Protein AF-A0A3S0Y2D1-F1 (afdb_monomer_lite)

pLDDT: mean 77.11, std 15.77, range [36.66, 93.88]

Structure (mmCIF, N/CA/C/O backbone):
data_AF-A0A3S0Y2D1-F1
#
_entry.id   AF-A0A3S0Y2D1-F1
#
loop_
_atom_site.group_PDB
_atom_site.id
_atom_site.type_symbol
_atom_site.label_atom_id
_atom_site.label_alt_id
_atom_site.label_comp_id
_atom_site.label_asym_id
_atom_site.label_entity_id
_atom_site.label_seq_id
_atom_site.pdbx_PDB_ins_code
_atom_site.Cartn_x
_atom_site.Cartn_y
_atom_site.Cartn_z
_atom_site.occupancy
_atom_site.B_iso_or_equiv
_atom_site.auth_seq_id
_atom_site.auth_comp_id
_atom_site.auth_asym_id
_atom_site.auth_atom_id
_atom_site.pdbx_PDB_model_num
ATOM 1 N N . MET A 1 1 ? -22.091 -14.551 15.797 1.00 39.81 1 MET A N 1
ATOM 2 C CA . MET A 1 1 ? -22.964 -15.014 16.902 1.00 39.81 1 MET A CA 1
ATOM 3 C C . MET A 1 1 ? -22.597 -14.228 18.157 1.00 39.81 1 MET A C 1
ATOM 5 O O . MET A 1 1 ? -21.456 -14.326 18.591 1.00 39.81 1 MET A O 1
ATOM 9 N N . LYS A 1 2 ? -23.491 -13.381 18.687 1.00 36.66 2 LYS A N 1
ATOM 10 C CA . LYS A 1 2 ? -23.247 -12.640 19.940 1.00 36.66 2 LYS A CA 1
ATOM 11 C C . LYS A 1 2 ? -23.362 -13.615 21.115 1.00 36.66 2 LYS A C 1
ATOM 13 O O . LYS A 1 2 ? -24.406 -14.241 21.271 1.00 36.66 2 LYS A O 1
ATOM 18 N N . LYS A 1 3 ? -22.307 -13.752 21.925 1.00 47.72 3 LYS A N 1
ATOM 19 C CA . LYS A 1 3 ? -22.401 -14.421 23.230 1.00 47.72 3 LYS A CA 1
ATOM 20 C C . LYS A 1 3 ? -23.217 -13.517 24.148 1.00 47.72 3 LYS A C 1
ATOM 22 O O . LYS A 1 3 ? -22.789 -12.411 24.457 1.00 47.72 3 LYS A O 1
ATOM 27 N N . ILE A 1 4 ? -24.403 -13.974 24.525 1.00 44.84 4 ILE A N 1
ATOM 28 C CA . ILE A 1 4 ? -25.209 -13.338 25.561 1.00 44.84 4 ILE A CA 1
ATOM 29 C C . ILE A 1 4 ? -24.647 -13.852 26.886 1.00 44.84 4 ILE A C 1
ATOM 31 O O . ILE A 1 4 ? -24.851 -15.015 27.235 1.00 44.84 4 ILE A O 1
ATOM 35 N N . SER A 1 5 ? -23.876 -13.020 27.582 1.00 53.22 5 SER A N 1
ATOM 36 C CA . SER A 1 5 ? -23.465 -13.296 28.958 1.00 53.22 5 SER A CA 1
ATOM 37 C C . SER A 1 5 ? -24.699 -13.143 29.839 1.00 53.22 5 SER A C 1
ATOM 39 O O . SER A 1 5 ? -25.183 -12.035 30.042 1.00 53.22 5 SER A O 1
ATOM 41 N N . LYS A 1 6 ? -25.263 -14.264 30.288 1.00 65.62 6 LYS A N 1
ATOM 42 C CA . LYS A 1 6 ? -26.378 -14.270 31.233 1.00 65.62 6 LYS A CA 1
ATOM 43 C C . LYS A 1 6 ? -25.790 -14.024 32.623 1.00 65.62 6 LYS A C 1
ATOM 45 O O . LYS A 1 6 ? -25.030 -14.859 33.107 1.00 65.62 6 LYS A O 1
ATOM 50 N N . GLU A 1 7 ? -26.074 -12.871 33.216 1.00 67.75 7 GLU A N 1
ATOM 51 C CA . GLU A 1 7 ? -25.691 -12.585 34.600 1.00 67.75 7 GLU A CA 1
ATOM 52 C C . GLU A 1 7 ? -26.405 -13.569 35.533 1.00 67.75 7 GLU A C 1
ATOM 54 O O . GLU A 1 7 ? -27.609 -13.805 35.408 1.00 67.75 7 GLU A O 1
ATOM 59 N N . ILE A 1 8 ? -25.646 -14.198 36.429 1.00 69.81 8 ILE A N 1
ATOM 60 C CA . ILE A 1 8 ? -26.186 -15.100 37.444 1.00 69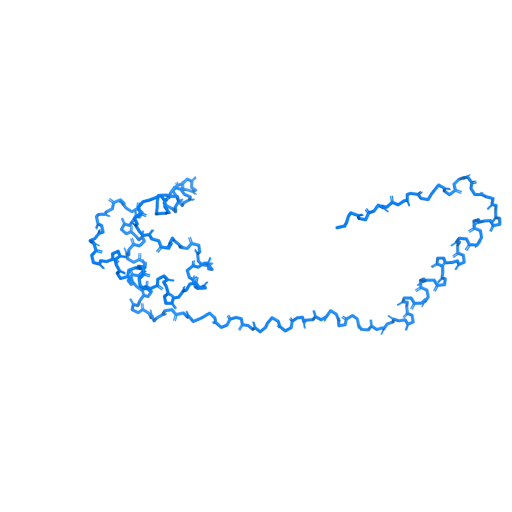.81 8 ILE A CA 1
ATOM 61 C C . ILE A 1 8 ? -26.435 -14.253 38.692 1.00 69.81 8 ILE A C 1
ATOM 63 O O . ILE A 1 8 ? -25.486 -13.803 39.329 1.00 69.81 8 ILE A O 1
ATOM 67 N N . SER A 1 9 ? -27.701 -14.025 39.041 1.00 73.88 9 SER A N 1
ATOM 68 C CA . SER A 1 9 ? -28.075 -13.368 40.298 1.00 73.88 9 SER A CA 1
ATOM 69 C C . SER A 1 9 ? -27.920 -14.358 41.455 1.00 73.88 9 SER A C 1
ATOM 71 O O . SER A 1 9 ? -28.784 -15.198 41.674 1.00 73.88 9 SER A O 1
ATOM 73 N N . ILE A 1 10 ? -26.792 -14.293 42.165 1.00 74.69 10 ILE A N 1
ATOM 74 C CA . ILE A 1 10 ? -26.445 -15.224 43.256 1.00 74.69 10 ILE A CA 1
ATOM 75 C C . ILE A 1 10 ? -27.327 -14.997 44.492 1.00 74.69 10 ILE A C 1
ATOM 77 O O . ILE A 1 10 ? -27.690 -15.946 45.178 1.00 74.69 10 ILE A O 1
ATOM 81 N N . GLU A 1 11 ? -27.715 -13.746 44.741 1.00 77.75 11 GLU A N 1
ATOM 82 C CA . GLU A 1 11 ? -28.479 -13.325 45.924 1.00 77.75 11 GLU A CA 1
ATOM 83 C C . GLU A 1 11 ? -29.898 -13.907 45.988 1.00 77.75 11 GLU A C 1
ATOM 85 O O . GLU A 1 11 ? -30.500 -13.949 47.055 1.00 77.75 11 GLU A O 1
ATOM 90 N N . SER A 1 12 ? -30.444 -14.358 44.855 1.00 77.69 12 SER A N 1
ATOM 91 C CA . SER A 1 12 ? -31.785 -14.945 44.777 1.00 77.69 12 SER A CA 1
ATOM 92 C C . SER A 1 12 ? -31.796 -16.473 44.877 1.00 77.69 12 SER A C 1
ATOM 94 O O . SER A 1 12 ? -32.864 -17.083 44.791 1.00 77.69 12 SER A O 1
ATOM 96 N N . LEU A 1 13 ? -30.630 -17.107 45.033 1.00 79.94 13 LEU A N 1
ATOM 97 C CA . LEU A 1 13 ? -30.515 -18.557 45.141 1.00 79.94 13 LEU A CA 1
ATOM 98 C C . LEU A 1 13 ? -30.730 -19.012 46.585 1.00 79.94 13 LEU A C 1
ATOM 100 O O . LEU A 1 13 ? -30.269 -18.382 47.531 1.00 79.94 13 LEU A O 1
ATOM 104 N N . SER A 1 14 ? -31.403 -20.149 46.750 1.00 86.25 14 SER A N 1
ATOM 105 C CA . SER A 1 14 ? -31.423 -20.850 48.033 1.00 86.25 14 SER A CA 1
ATOM 106 C C . SER A 1 14 ? -30.049 -21.452 48.337 1.00 86.25 14 SER A C 1
ATOM 108 O O . SER A 1 14 ? -29.297 -21.772 47.415 1.00 86.25 14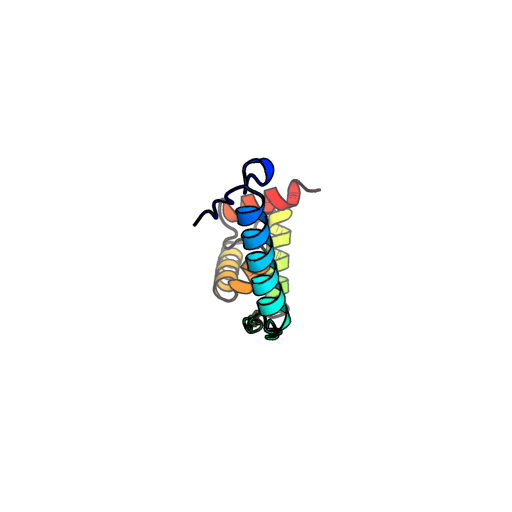 SER A O 1
ATOM 110 N N . ASP A 1 15 ? -29.745 -21.690 49.614 1.00 84.69 15 ASP A N 1
ATOM 111 C CA . ASP A 1 15 ? -28.462 -22.268 50.048 1.00 84.69 15 ASP A CA 1
ATOM 112 C C . ASP A 1 15 ? -28.123 -23.579 49.320 1.00 84.69 15 ASP A C 1
ATOM 114 O O . ASP A 1 15 ? -26.974 -23.824 48.954 1.00 84.69 15 ASP A O 1
ATOM 118 N N . HIS A 1 16 ? -29.138 -24.405 49.048 1.00 83.38 16 HIS A N 1
ATOM 119 C CA . HIS A 1 16 ? -28.979 -25.646 48.293 1.00 83.38 16 HIS A CA 1
ATOM 120 C C . HIS A 1 16 ? -28.610 -25.391 46.824 1.00 83.38 16 HIS A C 1
ATOM 122 O O . HIS A 1 16 ? -27.662 -25.987 46.316 1.00 83.38 16 HIS A O 1
ATOM 128 N N . ALA A 1 17 ? -29.302 -24.461 46.159 1.00 79.69 17 ALA A N 1
ATOM 129 C CA . ALA A 1 17 ? -29.012 -24.096 44.774 1.00 79.69 17 ALA A CA 1
ATOM 130 C C . ALA A 1 17 ? -27.643 -23.410 44.634 1.00 79.69 17 ALA A C 1
ATOM 132 O O . ALA A 1 17 ? -26.953 -23.592 43.630 1.00 79.69 17 ALA A O 1
ATOM 133 N N . LEU A 1 18 ? -27.227 -22.654 45.652 1.00 83.56 18 LEU A N 1
ATOM 134 C CA . LEU A 1 18 ? -25.898 -22.062 45.727 1.00 83.56 18 LEU A CA 1
ATOM 135 C C . LEU A 1 18 ? -24.816 -23.137 45.889 1.00 83.56 18 LEU A C 1
ATOM 137 O O . LEU A 1 18 ? -23.817 -23.109 45.172 1.00 83.56 18 LEU A O 1
ATOM 141 N N . ALA A 1 19 ? -25.024 -24.104 46.784 1.00 84.69 19 ALA A N 1
ATOM 142 C CA . ALA A 1 19 ? -24.101 -25.220 46.974 1.00 84.69 19 ALA A CA 1
ATOM 143 C C . ALA A 1 19 ? -23.932 -26.049 45.687 1.00 84.69 19 ALA A C 1
ATOM 145 O O . ALA A 1 19 ? -22.805 -26.381 45.312 1.00 84.69 19 ALA A O 1
ATOM 146 N N . ASP A 1 20 ? -25.024 -26.311 44.966 1.00 84.69 20 ASP A N 1
ATOM 147 C CA . ASP A 1 20 ? -24.982 -27.007 43.677 1.00 84.69 20 ASP A CA 1
ATOM 148 C C . ASP A 1 20 ? -24.252 -26.192 42.603 1.00 84.69 20 ASP A C 1
ATOM 150 O O . ASP A 1 20 ? -23.451 -26.744 41.844 1.00 84.69 20 ASP A O 1
ATOM 154 N N . LEU A 1 21 ? -24.460 -24.872 42.558 1.00 85.44 21 LEU A N 1
ATOM 155 C CA . LEU A 1 21 ? -23.747 -23.990 41.634 1.00 85.44 21 LEU A CA 1
ATOM 156 C C . LEU A 1 21 ? -22.236 -23.994 41.898 1.00 85.44 21 LEU A C 1
ATOM 158 O O . LEU A 1 21 ? -21.447 -24.093 40.956 1.00 85.44 21 LEU A O 1
ATOM 162 N N . ILE A 1 22 ? -21.835 -23.926 43.169 1.00 87.38 22 ILE A N 1
ATOM 163 C CA . ILE A 1 22 ? -20.428 -23.990 43.580 1.00 87.38 22 ILE A CA 1
ATOM 164 C C . ILE A 1 22 ? -19.822 -25.330 43.166 1.00 87.38 22 ILE A C 1
ATOM 166 O O . ILE A 1 22 ? -18.736 -25.358 42.587 1.00 87.38 22 ILE A O 1
ATOM 170 N N . LYS A 1 23 ? -20.534 -26.435 43.402 1.00 90.56 23 LYS A N 1
ATOM 171 C CA . LYS A 1 23 ? -20.085 -27.771 43.006 1.00 90.56 23 LYS A CA 1
ATOM 172 C C . LYS A 1 23 ? -19.892 -27.878 41.492 1.00 90.56 23 LYS A C 1
ATOM 174 O O . LYS A 1 23 ? -18.819 -28.270 41.050 1.00 90.56 23 LYS A O 1
ATOM 179 N N . MET A 1 24 ? -20.871 -27.440 40.698 1.00 85.50 24 MET A N 1
ATOM 180 C CA . MET A 1 24 ? -20.772 -27.442 39.233 1.00 85.50 24 MET A CA 1
ATOM 181 C C . MET A 1 24 ? -19.608 -26.580 38.723 1.00 85.50 24 MET A C 1
ATOM 183 O O . MET A 1 24 ? -18.907 -26.969 37.787 1.00 85.50 24 MET A O 1
ATOM 187 N N . ALA A 1 25 ? -19.376 -25.418 39.338 1.00 86.56 25 ALA A N 1
ATOM 188 C CA . ALA A 1 25 ? -18.253 -24.555 38.989 1.00 86.56 25 ALA A CA 1
ATOM 189 C C . ALA A 1 25 ? -16.900 -25.206 39.322 1.00 86.56 25 ALA A C 1
ATOM 191 O O . ALA A 1 25 ? -15.958 -25.101 38.533 1.00 86.56 25 ALA A O 1
ATOM 192 N N . MET A 1 26 ? -16.806 -25.897 40.461 1.00 87.06 26 MET A N 1
ATOM 193 C CA . MET A 1 26 ? -15.605 -26.628 40.869 1.00 87.06 26 MET A CA 1
ATOM 194 C C . MET A 1 26 ? -15.324 -27.836 39.986 1.00 87.06 26 MET A C 1
ATOM 196 O O . MET A 1 26 ? -14.179 -28.007 39.570 1.00 87.06 26 MET A O 1
ATOM 200 N N . ASP A 1 27 ? -16.346 -28.607 39.623 1.00 87.56 27 ASP A N 1
ATOM 201 C CA . ASP A 1 27 ? -16.205 -29.743 38.712 1.00 87.56 27 ASP A CA 1
ATOM 202 C C . ASP A 1 27 ? -15.704 -29.280 37.332 1.00 87.56 27 ASP A C 1
ATOM 204 O O . ASP A 1 27 ? -14.774 -29.861 36.772 1.00 87.56 27 ASP A O 1
ATOM 208 N N . GLU A 1 28 ? -16.239 -28.177 36.796 1.00 81.62 28 GLU A N 1
ATOM 209 C CA . GLU A 1 28 ? -15.776 -27.591 35.530 1.00 81.62 28 GLU A CA 1
ATOM 210 C C . GLU A 1 28 ? -14.349 -27.027 35.633 1.00 81.62 28 GLU A C 1
ATOM 212 O O . GLU A 1 28 ? -13.549 -27.174 34.705 1.00 81.62 28 GLU A O 1
ATOM 217 N N . PHE A 1 29 ? -13.999 -26.397 36.756 1.00 81.19 29 PHE A N 1
ATOM 218 C CA . PHE A 1 29 ? -12.648 -25.895 36.999 1.00 81.19 29 PHE A CA 1
ATOM 219 C C . PHE A 1 29 ? -11.626 -27.036 37.086 1.00 81.19 29 PHE A C 1
ATOM 221 O O . PHE A 1 29 ? -10.594 -26.995 36.413 1.00 81.19 29 PHE A O 1
ATOM 228 N N . GLN A 1 30 ? -11.934 -28.090 37.844 1.00 83.19 30 GLN A N 1
ATOM 229 C CA . GLN A 1 30 ? -11.110 -29.295 37.932 1.00 83.19 30 GLN A CA 1
ATOM 230 C C . GLN A 1 30 ? -11.014 -30.006 36.586 1.00 83.19 30 GLN A C 1
ATOM 232 O O . GLN A 1 30 ? -9.925 -30.430 36.199 1.00 83.19 30 GLN A O 1
ATOM 237 N N . ARG A 1 31 ? -12.111 -30.066 35.821 1.00 82.38 31 ARG A N 1
ATOM 238 C CA . ARG A 1 31 ? -12.098 -30.586 34.453 1.00 82.38 31 ARG A CA 1
ATOM 239 C C . ARG A 1 31 ? -11.109 -29.813 33.592 1.00 82.38 31 ARG A C 1
ATOM 241 O O . ARG A 1 31 ? -10.329 -30.456 32.901 1.00 82.38 31 ARG A O 1
ATOM 248 N N . ARG A 1 32 ? -11.084 -28.475 33.650 1.00 75.25 32 ARG A N 1
ATOM 249 C CA . ARG A 1 32 ? -10.117 -27.634 32.909 1.00 75.25 32 ARG A CA 1
ATOM 250 C C . ARG A 1 32 ? -8.673 -27.812 33.372 1.00 75.25 32 ARG A C 1
ATOM 252 O O . ARG A 1 32 ? -7.781 -27.787 32.536 1.00 75.25 32 ARG A O 1
ATOM 259 N N . LEU A 1 33 ? -8.442 -28.011 34.669 1.00 76.44 33 LEU A N 1
ATOM 260 C CA . LEU A 1 33 ? -7.109 -28.313 35.200 1.00 76.44 33 LEU A CA 1
ATOM 261 C C . LEU A 1 33 ? -6.613 -29.699 34.761 1.00 76.44 33 LEU A C 1
ATOM 263 O O . LEU A 1 33 ? -5.461 -29.838 34.362 1.00 76.44 33 LEU A O 1
ATOM 267 N N . GLY A 1 34 ? -7.479 -30.717 34.804 1.00 72.00 34 GLY A N 1
ATOM 268 C CA . GLY A 1 34 ? -7.169 -32.083 34.369 1.00 72.00 34 GLY A CA 1
ATOM 269 C C . GLY A 1 34 ? -7.072 -32.219 32.847 1.00 72.00 34 GLY A C 1
ATOM 270 O O . GLY A 1 34 ? -6.233 -32.957 32.341 1.00 72.00 34 GLY A O 1
ATOM 271 N N . THR A 1 35 ? -7.854 -31.429 32.104 1.00 61.44 35 THR A N 1
ATOM 272 C CA . THR A 1 35 ? -7.619 -31.139 30.682 1.00 61.44 35 THR A CA 1
ATOM 273 C C . THR A 1 35 ? -6.604 -30.014 30.521 1.00 61.44 35 THR A C 1
ATOM 275 O O . THR A 1 35 ? -6.779 -29.121 29.694 1.00 61.44 35 THR A O 1
ATOM 278 N N . ALA A 1 36 ? -5.448 -30.161 31.173 1.00 51.69 36 ALA A N 1
ATOM 279 C CA . ALA A 1 36 ? -4.173 -29.723 30.615 1.00 51.69 36 ALA A CA 1
ATOM 280 C C . ALA A 1 36 ? -3.879 -30.475 29.293 1.00 51.69 36 ALA A C 1
ATOM 282 O O . ALA A 1 36 ? -2.793 -30.992 29.057 1.00 51.69 36 ALA A O 1
ATOM 283 N N . SER A 1 37 ? -4.856 -30.520 28.382 1.00 47.47 37 SER A N 1
ATOM 284 C CA . SER A 1 37 ? -4.580 -30.411 26.972 1.00 47.47 37 SER A CA 1
ATOM 285 C C . SER A 1 37 ? -3.879 -29.080 26.871 1.00 47.47 37 SER A C 1
ATOM 287 O O . SER A 1 37 ? -4.509 -28.026 26.953 1.00 47.47 37 SER A O 1
ATOM 289 N N . ILE A 1 38 ? -2.556 -29.153 26.769 1.00 51.50 38 ILE A N 1
ATOM 290 C CA . ILE A 1 38 ? -1.764 -28.327 25.878 1.00 51.50 38 ILE A CA 1
ATOM 291 C C . ILE A 1 38 ? -2.761 -27.671 24.926 1.00 51.50 38 ILE A C 1
ATOM 293 O O . ILE A 1 38 ? -3.298 -28.317 24.022 1.00 51.50 38 ILE A O 1
ATOM 297 N N . ASN A 1 39 ? -3.111 -26.412 25.192 1.00 46.56 39 ASN A N 1
ATOM 298 C CA . ASN A 1 39 ? -3.576 -25.569 24.124 1.00 46.56 39 ASN A CA 1
ATOM 299 C C . ASN A 1 39 ? -2.316 -25.460 23.269 1.00 46.56 39 ASN A C 1
ATOM 301 O O . ASN A 1 39 ? -1.608 -24.458 23.301 1.00 46.56 39 ASN A O 1
ATOM 305 N N . THR A 1 40 ? -2.075 -26.477 22.437 1.00 46.28 40 THR A N 1
ATOM 306 C CA . THR A 1 40 ? -1.846 -26.215 21.043 1.00 46.28 40 THR A CA 1
ATOM 307 C C . THR A 1 40 ? -3.083 -25.404 20.683 1.00 46.28 40 THR A C 1
ATOM 309 O O . THR A 1 40 ? -4.072 -25.909 20.154 1.00 46.28 40 THR A O 1
ATOM 312 N N . VAL A 1 41 ? -3.020 -24.094 20.985 1.00 46.34 41 VAL A N 1
ATOM 313 C CA . VAL A 1 41 ? -3.208 -23.091 19.961 1.00 46.34 41 VAL A CA 1
ATOM 314 C C . VAL A 1 41 ? -2.722 -23.837 18.748 1.00 46.34 41 VAL A C 1
ATOM 316 O O . VAL A 1 41 ? -1.546 -24.207 18.692 1.00 46.34 41 VAL A O 1
ATOM 319 N N . LYS A 1 42 ? -3.652 -24.260 17.890 1.00 42.66 42 LYS A N 1
ATOM 320 C CA . LYS A 1 42 ? -3.262 -24.489 16.523 1.00 42.66 42 LYS A CA 1
ATOM 321 C C . LYS A 1 42 ? -2.577 -23.166 16.228 1.00 42.66 42 LYS A C 1
ATOM 323 O O . LYS A 1 42 ? -3.252 -22.162 16.009 1.00 42.66 42 LYS A O 1
ATOM 328 N N . SER A 1 43 ? -1.249 -23.128 16.360 1.00 43.91 43 SER A N 1
ATOM 329 C CA . SER A 1 43 ? -0.420 -22.478 15.396 1.00 43.91 43 SER A CA 1
ATOM 330 C C . SER A 1 43 ? -1.022 -23.059 14.142 1.00 43.91 43 SER A C 1
ATOM 332 O O . SER A 1 43 ? -0.773 -24.195 13.756 1.00 43.91 43 SER A O 1
ATOM 334 N N . VAL A 1 44 ? -2.020 -22.335 13.628 1.00 47.16 44 VAL A N 1
ATOM 335 C CA . VAL A 1 44 ? -2.188 -22.225 12.209 1.00 47.16 44 VAL A CA 1
ATOM 336 C C . VAL A 1 44 ? -0.743 -22.050 11.819 1.00 47.16 44 VAL A C 1
ATOM 338 O O . VAL A 1 44 ? -0.111 -21.085 12.266 1.00 47.16 44 VAL A O 1
ATOM 341 N N . ASP A 1 45 ? -0.169 -23.094 11.230 1.00 45.25 45 ASP A N 1
ATOM 342 C CA . ASP A 1 45 ? 1.017 -22.937 10.432 1.00 45.25 45 ASP A CA 1
ATOM 343 C C . ASP A 1 45 ? 0.571 -21.866 9.447 1.00 45.25 45 ASP A C 1
ATOM 345 O O . ASP A 1 45 ? -0.078 -22.127 8.436 1.00 45.25 45 ASP A O 1
ATOM 349 N N . ILE A 1 46 ? 0.744 -20.607 9.855 1.00 53.09 46 ILE A N 1
ATOM 350 C CA . ILE A 1 46 ? 0.757 -19.479 8.970 1.00 53.09 46 ILE A CA 1
ATOM 351 C C . ILE A 1 46 ? 2.044 -19.810 8.261 1.00 53.09 46 ILE A C 1
ATOM 353 O O . ILE A 1 46 ? 3.123 -19.450 8.737 1.00 53.09 46 ILE A O 1
ATOM 357 N N . GLU A 1 47 ? 1.929 -20.639 7.218 1.00 53.19 47 GLU A N 1
ATOM 358 C CA . GLU A 1 47 ? 2.999 -20.819 6.268 1.00 53.19 47 GLU A CA 1
ATOM 359 C C . GLU A 1 47 ? 3.504 -19.404 6.036 1.00 53.19 47 GLU A C 1
ATOM 361 O O . GLU A 1 47 ? 2.678 -18.525 5.740 1.00 53.19 47 GLU A O 1
ATOM 366 N N . PRO A 1 48 ? 4.786 -19.121 6.327 1.00 52.22 48 PRO A N 1
ATOM 367 C CA . PRO A 1 48 ? 5.300 -17.783 6.148 1.00 52.22 48 PRO A CA 1
ATOM 368 C C . PRO A 1 48 ? 4.970 -17.439 4.707 1.00 52.22 48 PRO A C 1
ATOM 370 O O . PRO A 1 48 ? 5.475 -18.093 3.797 1.00 52.22 48 PRO A O 1
ATOM 373 N N . VAL A 1 49 ? 4.033 -16.505 4.507 1.00 56.34 49 VAL A N 1
ATOM 374 C CA . VAL A 1 49 ? 3.622 -16.106 3.168 1.00 56.34 49 VAL A CA 1
ATOM 375 C C . VAL A 1 49 ? 4.900 -15.580 2.559 1.00 56.34 49 VAL A C 1
ATOM 377 O O . VAL A 1 49 ? 5.382 -14.519 2.958 1.00 56.34 49 VAL A O 1
ATOM 380 N N . VAL A 1 50 ? 5.511 -16.379 1.684 1.00 58.19 50 VAL A N 1
ATOM 381 C CA . VAL A 1 50 ? 6.760 -16.021 1.036 1.00 58.19 50 VAL A CA 1
ATOM 382 C C . VAL A 1 50 ? 6.403 -14.837 0.160 1.00 58.19 50 VAL A C 1
ATOM 384 O O . VAL A 1 50 ? 5.833 -14.969 -0.922 1.00 58.19 50 VAL A O 1
ATOM 387 N N . LEU A 1 51 ? 6.642 -13.641 0.692 1.00 64.06 51 LEU A N 1
ATOM 388 C CA . LEU A 1 51 ? 6.461 -12.408 -0.038 1.00 64.06 51 LEU A CA 1
ATOM 389 C C . LEU A 1 51 ? 7.535 -12.418 -1.116 1.00 64.06 51 LEU A C 1
ATOM 391 O O . LEU A 1 51 ? 8.704 -12.150 -0.843 1.00 64.06 51 LEU A O 1
ATOM 395 N N . HIS A 1 52 ? 7.142 -12.771 -2.337 1.00 74.44 52 HIS A N 1
ATOM 396 C CA . HIS A 1 52 ? 7.992 -12.613 -3.503 1.00 74.44 52 HIS A CA 1
ATOM 397 C C . HIS A 1 52 ? 8.290 -11.122 -3.659 1.00 74.44 52 HIS A C 1
ATOM 399 O O . HIS A 1 52 ? 7.460 -10.351 -4.138 1.00 74.44 52 HIS A O 1
ATOM 405 N N . ALA A 1 53 ? 9.455 -10.710 -3.167 1.00 80.44 53 ALA A N 1
ATOM 406 C CA . ALA A 1 53 ? 9.913 -9.342 -3.277 1.00 80.44 53 ALA A CA 1
ATOM 407 C C . ALA A 1 53 ? 10.391 -9.072 -4.717 1.00 80.44 53 ALA A C 1
ATOM 409 O O . ALA A 1 53 ? 10.959 -9.969 -5.353 1.00 80.44 53 ALA A O 1
ATOM 410 N N . PRO A 1 54 ? 10.177 -7.854 -5.243 1.00 88.06 54 PRO A N 1
ATOM 411 C CA . PRO A 1 54 ? 10.815 -7.421 -6.481 1.00 88.06 54 PRO A CA 1
ATOM 412 C C . PRO A 1 54 ? 12.343 -7.420 -6.337 1.00 88.06 54 PRO A C 1
ATOM 414 O O . PRO A 1 54 ? 12.864 -7.321 -5.225 1.00 88.06 54 PRO A O 1
ATOM 417 N N . SER A 1 55 ? 13.069 -7.484 -7.454 1.00 90.75 55 SER A N 1
ATOM 418 C CA . SER A 1 55 ? 14.529 -7.311 -7.434 1.00 90.75 55 SER A CA 1
ATOM 419 C C . SER A 1 55 ? 14.920 -5.888 -7.021 1.00 90.75 55 SER A C 1
ATOM 421 O O . SER A 1 55 ? 14.132 -4.954 -7.176 1.00 90.75 55 SER A O 1
ATOM 423 N N . ASP A 1 56 ? 16.167 -5.675 -6.592 1.00 88.44 56 ASP A N 1
ATOM 424 C CA . ASP A 1 56 ? 16.659 -4.344 -6.187 1.00 88.44 56 ASP A CA 1
ATOM 425 C C . ASP A 1 56 ? 16.444 -3.268 -7.266 1.00 88.44 56 ASP A C 1
ATOM 427 O O . ASP A 1 56 ? 16.075 -2.126 -6.973 1.00 88.44 56 ASP A O 1
ATOM 431 N N . SER A 1 57 ? 16.604 -3.636 -8.540 1.00 89.50 57 SER A N 1
ATOM 432 C CA . SER A 1 57 ? 16.336 -2.757 -9.683 1.00 89.50 57 SER A CA 1
ATOM 433 C C . SER A 1 57 ? 14.854 -2.380 -9.814 1.00 89.50 57 SER A C 1
ATOM 435 O O . SER A 1 57 ? 14.531 -1.220 -10.081 1.00 89.50 57 SER A O 1
ATOM 437 N N . GLU A 1 58 ? 13.943 -3.327 -9.586 1.00 90.94 58 GLU A N 1
ATOM 438 C CA . GLU A 1 58 ? 12.497 -3.095 -9.611 1.00 90.94 58 GLU A CA 1
ATOM 439 C C . GLU A 1 58 ? 12.058 -2.254 -8.406 1.00 90.94 58 GLU A C 1
ATOM 441 O O . GLU A 1 58 ? 11.283 -1.312 -8.569 1.00 90.94 58 GLU A O 1
ATOM 446 N N . VAL A 1 59 ? 12.608 -2.517 -7.217 1.00 91.00 59 VAL A N 1
ATOM 447 C CA . VAL A 1 59 ? 12.384 -1.695 -6.018 1.00 91.00 59 VAL A CA 1
ATOM 448 C C . VAL A 1 59 ? 12.866 -0.260 -6.244 1.00 91.00 59 VAL A C 1
ATOM 450 O O . VAL A 1 59 ? 12.153 0.692 -5.927 1.00 91.00 59 VAL A O 1
ATOM 453 N N . THR A 1 60 ? 14.037 -0.079 -6.858 1.00 91.69 60 THR A N 1
ATOM 454 C CA . THR A 1 60 ? 14.566 1.251 -7.206 1.00 91.69 60 THR A CA 1
ATOM 455 C C . THR A 1 60 ? 13.629 1.995 -8.157 1.00 91.69 60 THR A C 1
ATOM 457 O O . THR A 1 60 ? 13.353 3.181 -7.965 1.00 91.69 60 THR A O 1
ATOM 460 N N . PHE A 1 61 ? 13.094 1.306 -9.168 1.00 93.88 61 PHE A N 1
ATOM 461 C CA . PHE A 1 61 ? 12.104 1.880 -10.079 1.00 93.88 61 PHE A CA 1
ATOM 462 C C . PHE A 1 61 ? 10.826 2.316 -9.343 1.00 93.88 61 PHE A C 1
ATOM 464 O O . PHE A 1 61 ? 10.364 3.446 -9.532 1.00 93.88 61 PHE A O 1
ATOM 471 N N . ILE A 1 62 ? 10.286 1.451 -8.480 1.00 92.38 62 ILE A N 1
ATOM 472 C CA . ILE A 1 62 ? 9.078 1.712 -7.683 1.00 92.38 62 ILE A CA 1
ATOM 473 C C . ILE A 1 62 ? 9.290 2.943 -6.793 1.00 92.38 62 ILE A C 1
ATOM 475 O O . ILE A 1 62 ? 8.511 3.895 -6.850 1.00 92.38 62 ILE A O 1
ATOM 479 N N . ASN A 1 63 ? 10.393 2.987 -6.046 1.00 91.12 63 ASN A N 1
ATOM 480 C CA . ASN A 1 63 ? 10.713 4.106 -5.160 1.00 91.12 63 ASN A CA 1
ATOM 481 C C . ASN A 1 63 ? 10.887 5.425 -5.923 1.00 91.12 63 ASN A C 1
ATOM 483 O O . ASN A 1 63 ? 10.414 6.468 -5.472 1.00 91.12 63 ASN A O 1
ATOM 487 N N . ASN A 1 64 ? 11.506 5.393 -7.105 1.00 91.69 64 ASN A N 1
ATOM 488 C CA . ASN A 1 64 ? 11.632 6.576 -7.956 1.00 91.69 64 ASN A CA 1
ATOM 489 C C . ASN A 1 64 ? 10.275 7.092 -8.451 1.00 91.69 64 ASN A C 1
ATOM 491 O O . ASN A 1 64 ? 10.066 8.305 -8.497 1.00 91.69 64 ASN A O 1
ATOM 495 N N . CYS A 1 65 ? 9.346 6.199 -8.800 1.00 90.88 65 CYS A N 1
ATOM 496 C CA . CYS A 1 65 ? 7.993 6.588 -9.196 1.00 90.88 65 CYS A CA 1
ATOM 497 C C . CYS A 1 65 ? 7.216 7.196 -8.024 1.00 90.88 65 CYS A C 1
ATOM 499 O O . CYS A 1 65 ? 6.598 8.243 -8.191 1.00 90.88 65 CYS A O 1
ATOM 501 N N . LEU A 1 66 ? 7.304 6.595 -6.833 1.00 89.94 66 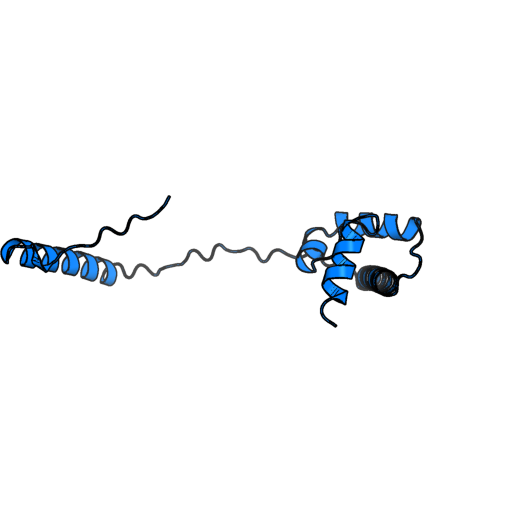LEU A N 1
ATOM 502 C CA . LEU A 1 66 ? 6.676 7.118 -5.615 1.00 89.94 66 LEU A CA 1
ATOM 503 C C . LEU A 1 66 ? 7.236 8.483 -5.216 1.00 89.94 66 LEU A C 1
ATOM 505 O O . LEU A 1 66 ? 6.484 9.374 -4.830 1.00 89.94 66 LEU A O 1
ATOM 509 N N . ARG A 1 67 ? 8.553 8.671 -5.336 1.00 89.25 67 ARG A N 1
ATOM 510 C CA . ARG A 1 67 ? 9.191 9.965 -5.095 1.00 89.25 67 ARG A CA 1
ATOM 511 C C . ARG A 1 67 ? 8.648 11.030 -6.046 1.00 89.25 67 ARG A C 1
ATOM 513 O O . ARG A 1 67 ? 8.174 12.055 -5.574 1.00 89.25 67 ARG A O 1
ATOM 520 N N . LYS A 1 68 ? 8.632 10.752 -7.355 1.00 88.25 68 LYS A N 1
ATOM 521 C CA . LYS A 1 68 ? 8.053 11.669 -8.349 1.00 88.25 68 LYS A CA 1
ATOM 522 C C . LYS A 1 68 ? 6.581 11.962 -8.070 1.00 88.25 68 LYS A C 1
ATOM 524 O O . LYS A 1 68 ? 6.165 13.102 -8.211 1.00 88.25 68 LYS A O 1
ATOM 529 N N . LEU A 1 69 ? 5.816 10.953 -7.653 1.00 87.00 69 LEU A N 1
ATOM 530 C CA . LEU A 1 69 ? 4.404 11.114 -7.319 1.00 87.00 69 LEU A CA 1
ATOM 531 C C . LEU A 1 69 ? 4.210 12.085 -6.143 1.00 87.00 69 LEU A C 1
ATOM 533 O O . LEU A 1 69 ? 3.388 12.988 -6.246 1.00 87.00 69 LEU A O 1
ATOM 537 N N . ARG A 1 70 ? 4.986 11.931 -5.062 1.00 84.12 70 ARG A N 1
ATOM 538 C CA . ARG A 1 70 ? 4.927 12.821 -3.886 1.00 84.12 70 ARG A CA 1
ATOM 539 C C . ARG A 1 70 ? 5.392 14.241 -4.190 1.00 84.12 70 ARG A C 1
ATOM 541 O O . ARG A 1 70 ? 4.796 15.191 -3.712 1.00 84.12 70 ARG A O 1
ATOM 548 N N . GLU A 1 71 ? 6.423 14.383 -5.016 1.00 86.19 71 GLU A N 1
ATOM 549 C CA . GLU A 1 71 ? 6.926 15.686 -5.470 1.00 86.19 71 GLU A CA 1
ATOM 550 C C . GLU A 1 71 ? 5.977 16.378 -6.474 1.00 86.19 71 GLU A C 1
ATOM 552 O O . GLU A 1 71 ? 6.270 17.481 -6.926 1.00 86.19 71 GLU A O 1
ATOM 557 N N . GLY A 1 72 ? 4.871 15.738 -6.882 1.00 82.06 72 GLY A N 1
ATOM 558 C CA . GLY A 1 72 ? 3.971 16.263 -7.916 1.00 82.06 72 GLY A CA 1
ATOM 559 C C . GLY A 1 72 ? 4.589 16.279 -9.322 1.00 82.06 72 GLY A C 1
ATOM 560 O O . GLY A 1 72 ? 4.073 16.929 -10.230 1.00 82.06 72 GLY A O 1
ATOM 561 N N . ASN A 1 73 ? 5.697 15.563 -9.518 1.00 86.25 73 ASN A N 1
ATOM 562 C CA . ASN A 1 73 ? 6.439 15.515 -10.768 1.00 86.25 73 ASN A CA 1
ATOM 563 C C . ASN A 1 73 ? 5.743 14.642 -11.818 1.00 86.25 73 ASN A C 1
ATOM 565 O O . ASN A 1 73 ? 5.108 13.626 -11.525 1.00 86.25 73 ASN A O 1
ATOM 569 N N . TYR A 1 74 ? 5.926 15.005 -13.089 1.00 85.69 74 TYR A N 1
ATOM 570 C CA . TYR A 1 74 ? 5.353 14.252 -14.198 1.00 85.69 74 TYR A CA 1
ATOM 571 C C . TYR A 1 74 ? 5.932 12.827 -14.281 1.00 85.69 74 TYR A C 1
ATOM 573 O O . TYR A 1 74 ? 7.146 12.616 -14.372 1.00 85.69 74 TYR A O 1
ATOM 581 N N . ILE A 1 75 ? 5.036 11.836 -14.299 1.00 87.88 75 ILE A N 1
ATOM 582 C CA . ILE A 1 75 ? 5.358 10.423 -14.519 1.00 87.88 75 ILE A CA 1
ATOM 583 C C . ILE A 1 75 ? 4.883 10.039 -15.917 1.00 87.88 75 ILE A C 1
ATOM 585 O O . ILE A 1 75 ? 3.691 10.127 -16.226 1.00 87.88 75 ILE A O 1
ATOM 589 N N . HIS A 1 76 ? 5.820 9.591 -16.751 1.00 90.12 76 HIS A N 1
ATOM 590 C CA . HIS A 1 76 ? 5.545 9.229 -18.137 1.00 90.12 76 HIS A CA 1
ATOM 591 C C . HIS A 1 76 ? 4.582 8.035 -18.235 1.00 90.12 76 HIS A C 1
ATOM 593 O O . HIS A 1 76 ? 4.606 7.143 -17.385 1.00 90.12 76 HIS A O 1
ATOM 599 N N . ALA A 1 77 ? 3.761 7.990 -19.291 1.00 88.94 77 ALA A N 1
ATOM 600 C CA . ALA A 1 77 ? 2.757 6.940 -19.489 1.00 88.94 77 ALA A CA 1
ATOM 601 C C . ALA A 1 77 ? 3.362 5.527 -19.431 1.00 88.94 77 ALA A C 1
ATOM 603 O O . ALA A 1 77 ? 2.856 4.688 -18.689 1.00 88.94 77 ALA A O 1
ATOM 604 N N . SER A 1 78 ? 4.507 5.322 -20.092 1.00 90.62 78 SER A N 1
ATOM 605 C CA . SER A 1 78 ? 5.235 4.046 -20.070 1.00 90.62 78 SER A CA 1
ATOM 606 C C . SER A 1 78 ? 5.652 3.612 -18.662 1.00 90.62 78 SER A C 1
ATOM 608 O O . SER A 1 78 ? 5.555 2.436 -18.334 1.00 90.62 78 SER A O 1
ATOM 610 N N . MET A 1 79 ? 6.048 4.548 -17.791 1.00 90.38 79 MET A N 1
ATOM 611 C CA . MET A 1 79 ? 6.394 4.226 -16.400 1.00 90.38 79 MET A CA 1
ATOM 612 C C . MET A 1 79 ? 5.158 3.811 -15.597 1.00 90.38 79 MET A C 1
ATOM 614 O O . MET A 1 79 ? 5.251 2.941 -14.737 1.00 90.38 79 MET A O 1
ATOM 618 N N . LYS A 1 80 ? 3.990 4.395 -15.890 1.00 90.94 80 LYS A N 1
ATOM 619 C CA . LYS A 1 80 ? 2.717 3.992 -15.269 1.00 90.94 80 LYS A CA 1
ATOM 620 C C . LYS A 1 80 ? 2.290 2.595 -15.721 1.00 90.94 80 LYS A C 1
ATOM 622 O O . LYS A 1 80 ? 1.757 1.832 -14.922 1.00 90.94 80 LYS A O 1
ATOM 627 N N . ASP A 1 81 ? 2.557 2.244 -16.975 1.00 92.31 81 ASP A N 1
ATOM 628 C CA . ASP A 1 81 ? 2.280 0.899 -17.483 1.00 92.31 81 ASP A CA 1
ATOM 629 C C . ASP A 1 81 ? 3.210 -0.133 -16.824 1.00 92.31 81 ASP A C 1
ATOM 631 O O . ASP A 1 81 ? 2.732 -1.146 -16.312 1.00 92.31 81 ASP A O 1
ATOM 635 N N . THR A 1 82 ? 4.511 0.169 -16.714 1.00 92.06 82 THR A N 1
ATOM 636 C CA . THR A 1 82 ? 5.467 -0.668 -15.969 1.00 92.06 82 THR A CA 1
ATOM 637 C C . THR A 1 82 ? 5.090 -0.783 -14.491 1.00 92.06 82 THR A C 1
ATOM 639 O O . THR A 1 82 ? 5.179 -1.867 -13.923 1.00 92.06 82 THR A O 1
ATOM 642 N N . TRP A 1 83 ? 4.625 0.296 -13.855 1.00 93.81 83 TRP A N 1
ATOM 643 C CA . TRP A 1 83 ? 4.126 0.248 -12.477 1.00 93.81 83 TRP A CA 1
ATOM 644 C C . TRP A 1 83 ? 2.995 -0.765 -12.324 1.00 93.81 83 TRP A C 1
ATOM 646 O O . TRP A 1 83 ? 3.062 -1.643 -11.466 1.00 93.81 83 TRP A O 1
ATOM 656 N N . ARG A 1 84 ? 1.983 -0.682 -13.193 1.00 91.69 84 ARG A N 1
ATOM 657 C CA . ARG A 1 84 ? 0.831 -1.588 -13.176 1.00 91.69 84 ARG A CA 1
ATOM 658 C C . ARG A 1 84 ? 1.252 -3.041 -13.411 1.00 91.69 84 ARG A C 1
ATOM 660 O O . ARG A 1 84 ? 0.684 -3.950 -12.810 1.00 91.69 84 ARG A O 1
ATOM 667 N N . GLU A 1 85 ? 2.258 -3.274 -14.250 1.00 92.75 85 GLU A N 1
ATOM 668 C CA . GLU A 1 85 ? 2.858 -4.599 -14.427 1.00 92.75 85 GLU A CA 1
ATOM 669 C C . GLU A 1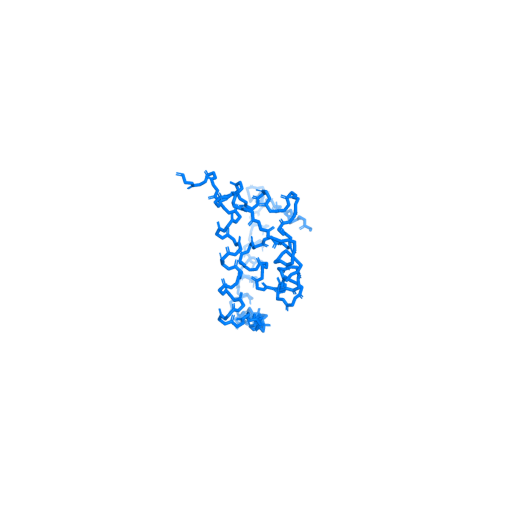 85 ? 3.489 -5.113 -13.122 1.00 92.75 85 GLU A C 1
ATOM 671 O O . GLU A 1 85 ? 3.213 -6.241 -12.713 1.00 92.75 85 GLU A O 1
ATOM 676 N N . LYS A 1 86 ? 4.271 -4.283 -12.414 1.00 91.88 86 LYS A N 1
ATOM 677 C CA . LYS A 1 86 ? 4.881 -4.665 -11.126 1.00 91.88 86 LYS A CA 1
ATOM 678 C C . LYS A 1 86 ? 3.846 -4.875 -10.023 1.00 91.88 86 LYS A C 1
ATOM 680 O O . LYS A 1 86 ? 3.974 -5.843 -9.280 1.00 91.88 86 LYS A O 1
ATOM 685 N N . ALA A 1 87 ? 2.803 -4.049 -9.960 1.00 90.75 87 ALA A N 1
ATOM 686 C CA . ALA A 1 87 ? 1.703 -4.216 -9.011 1.00 90.75 87 ALA A CA 1
ATOM 687 C C . ALA A 1 87 ? 0.972 -5.555 -9.216 1.00 90.75 87 ALA A C 1
ATOM 689 O O . ALA A 1 87 ? 0.635 -6.237 -8.251 1.00 90.75 87 ALA A O 1
ATOM 690 N N . ARG A 1 88 ? 0.791 -5.982 -10.475 1.00 90.69 88 ARG A N 1
ATOM 691 C CA . ARG A 1 88 ? 0.214 -7.296 -10.814 1.00 90.69 88 ARG A CA 1
ATOM 692 C C . ARG A 1 88 ? 1.158 -8.461 -10.545 1.00 90.69 88 ARG A C 1
ATOM 694 O O . ARG A 1 88 ? 0.694 -9.533 -10.174 1.00 90.69 88 ARG A O 1
ATOM 701 N N . LYS A 1 89 ? 2.461 -8.267 -10.757 1.00 90.19 89 LYS A N 1
ATOM 702 C CA . LYS A 1 89 ? 3.493 -9.288 -10.526 1.00 90.19 89 LYS A CA 1
ATOM 703 C C . LYS A 1 89 ? 3.742 -9.523 -9.032 1.00 90.19 89 LYS A C 1
ATOM 705 O O . LYS A 1 89 ? 4.014 -10.651 -8.637 1.00 90.19 89 LYS A O 1
ATOM 710 N N . TYR A 1 90 ? 3.612 -8.478 -8.212 1.00 90.75 90 TYR A N 1
ATOM 711 C CA . TYR A 1 90 ? 3.917 -8.495 -6.779 1.00 90.75 90 TYR A CA 1
ATOM 712 C C . TYR A 1 90 ? 2.760 -7.963 -5.908 1.00 90.75 90 TYR A C 1
ATOM 714 O O . TYR A 1 90 ? 2.964 -7.051 -5.101 1.00 90.75 90 TYR A O 1
ATOM 722 N N . PRO A 1 91 ? 1.539 -8.518 -6.023 1.00 88.25 91 PRO A N 1
ATOM 723 C CA . PRO A 1 91 ? 0.353 -7.953 -5.377 1.00 88.25 91 PRO A CA 1
ATOM 724 C C . PRO A 1 91 ? 0.445 -7.988 -3.846 1.00 88.25 91 PRO A C 1
ATOM 726 O O . PRO A 1 91 ? 0.090 -7.022 -3.173 1.00 88.25 91 PRO A O 1
ATOM 729 N N . SER A 1 92 ? 0.985 -9.072 -3.283 1.00 87.25 92 SER A N 1
ATOM 730 C CA . SER A 1 92 ? 1.172 -9.228 -1.837 1.00 87.25 92 SER A CA 1
ATOM 731 C C . SER A 1 92 ? 2.193 -8.238 -1.270 1.00 87.25 92 SER A C 1
ATOM 733 O O . SER A 1 92 ? 1.980 -7.685 -0.193 1.00 87.25 92 SER A O 1
ATOM 735 N N . TRP A 1 93 ? 3.267 -7.952 -2.011 1.00 87.81 93 TRP A N 1
ATOM 736 C CA . TRP A 1 93 ? 4.285 -6.980 -1.611 1.00 87.81 93 TRP A CA 1
ATOM 737 C C . TRP A 1 93 ? 3.755 -5.540 -1.666 1.00 87.81 93 TRP A C 1
ATOM 739 O O . TRP A 1 93 ? 3.957 -4.778 -0.722 1.00 87.81 93 TRP A O 1
ATOM 749 N N . PHE A 1 94 ? 3.014 -5.185 -2.722 1.00 89.50 94 PHE A N 1
ATOM 750 C CA . PHE A 1 94 ? 2.357 -3.877 -2.840 1.00 89.50 94 PHE A CA 1
ATOM 751 C C . PHE A 1 94 ? 1.336 -3.655 -1.721 1.00 89.50 94 PHE A C 1
ATOM 753 O O . PHE A 1 94 ? 1.361 -2.611 -1.069 1.00 89.50 94 PHE A O 1
ATOM 760 N N . SER A 1 95 ? 0.498 -4.658 -1.440 1.00 86.56 95 SER A N 1
ATOM 761 C CA . SER A 1 95 ? -0.484 -4.591 -0.356 1.00 86.56 95 SER A CA 1
ATOM 762 C C . SER A 1 95 ? 0.180 -4.464 1.015 1.00 86.56 95 SER A C 1
ATOM 764 O O . SER A 1 95 ? -0.268 -3.659 1.826 1.00 86.56 95 SER A O 1
ATOM 766 N N . ALA A 1 96 ? 1.256 -5.213 1.278 1.00 85.25 96 ALA A N 1
ATOM 767 C CA . ALA A 1 96 ? 1.986 -5.140 2.545 1.00 85.25 96 ALA A CA 1
ATOM 768 C C . ALA A 1 96 ? 2.640 -3.767 2.772 1.00 85.25 96 ALA A C 1
ATOM 770 O O . ALA A 1 96 ? 2.777 -3.322 3.910 1.00 85.25 96 ALA A O 1
ATOM 771 N N . LYS A 1 97 ? 3.042 -3.085 1.693 1.00 84.50 97 LYS A N 1
ATOM 772 C CA . LYS A 1 97 ? 3.608 -1.731 1.742 1.00 84.50 97 LYS A CA 1
ATOM 773 C C . LYS A 1 97 ? 2.562 -0.615 1.674 1.00 84.50 97 LYS A C 1
ATOM 775 O O . LYS A 1 97 ? 2.923 0.544 1.857 1.00 84.50 97 LYS A O 1
ATOM 780 N N . GLY A 1 98 ? 1.295 -0.945 1.423 1.00 84.50 98 GLY A N 1
ATOM 781 C CA . GLY A 1 98 ? 0.230 0.039 1.222 1.00 84.50 98 GLY A CA 1
ATOM 782 C C . GLY A 1 98 ? 0.422 0.889 -0.037 1.00 84.50 98 GLY A C 1
ATOM 783 O O . GLY A 1 98 ? -0.011 2.037 -0.069 1.00 84.50 98 GLY A O 1
ATOM 784 N N . TYR A 1 99 ? 1.114 0.365 -1.052 1.00 89.50 99 TYR A N 1
ATOM 785 C CA . TYR A 1 99 ? 1.334 1.081 -2.307 1.00 89.50 99 TYR A CA 1
ATOM 786 C C . TYR A 1 99 ? 0.084 1.058 -3.187 1.00 89.50 99 TYR A C 1
ATOM 788 O O . TYR A 1 99 ? -0.648 0.065 -3.177 1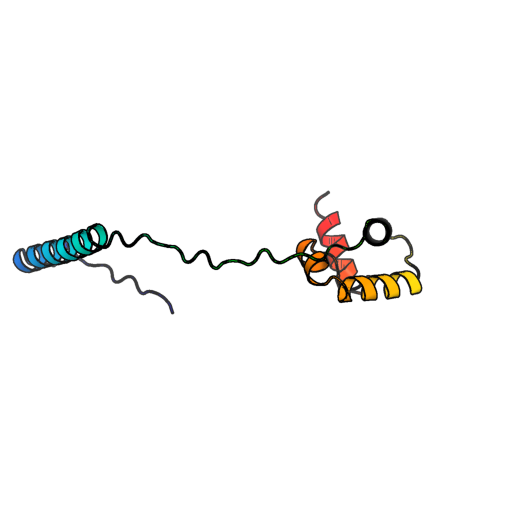.00 89.50 99 TYR A O 1
ATOM 796 N N . PRO A 1 100 ? -0.155 2.120 -3.979 1.00 89.50 100 PRO A N 1
ATOM 797 C CA . PRO A 1 100 ? -1.282 2.142 -4.889 1.00 89.50 100 PRO A CA 1
ATOM 798 C C . PRO A 1 100 ? -1.063 1.127 -6.016 1.00 89.50 100 PRO A C 1
ATOM 800 O O . PRO A 1 100 ? 0.049 0.922 -6.507 1.00 89.50 100 PRO A O 1
ATOM 803 N N . ASP A 1 101 ? -2.147 0.508 -6.454 1.00 87.31 101 ASP A N 1
ATOM 804 C CA . ASP A 1 101 ? -2.193 -0.408 -7.593 1.00 87.31 101 ASP A CA 1
ATOM 805 C C . ASP A 1 101 ? -1.999 0.317 -8.936 1.00 87.31 101 ASP A C 1
ATOM 807 O O . ASP A 1 101 ? -1.467 -0.255 -9.892 1.00 87.31 101 ASP A O 1
ATOM 811 N N . ASP A 1 102 ? -2.363 1.601 -8.992 1.00 87.25 102 ASP A N 1
ATOM 812 C CA . ASP A 1 102 ? -2.167 2.475 -10.143 1.00 87.25 102 ASP A CA 1
ATOM 813 C C . ASP A 1 102 ? -1.614 3.857 -9.747 1.00 87.25 102 ASP A C 1
ATOM 815 O O . ASP A 1 102 ? -1.992 4.457 -8.743 1.00 87.25 102 ASP A O 1
ATOM 819 N N . LEU A 1 103 ? -0.749 4.402 -10.605 1.00 86.44 103 LEU A N 1
ATOM 820 C CA . LEU A 1 103 ? -0.269 5.788 -10.548 1.00 86.44 103 LEU A CA 1
ATOM 821 C C . LEU A 1 103 ? -1.195 6.758 -11.307 1.00 86.44 103 LEU A C 1
ATOM 823 O O . LEU A 1 103 ? -0.800 7.878 -11.651 1.00 86.44 103 LEU A O 1
ATOM 827 N N . ARG A 1 104 ? -2.398 6.303 -11.670 1.00 83.44 104 ARG A N 1
ATOM 828 C CA . ARG A 1 104 ? -3.439 7.078 -12.346 1.00 83.44 104 ARG A CA 1
ATOM 829 C C . ARG A 1 104 ? -4.639 7.243 -11.419 1.00 83.44 104 ARG A C 1
ATOM 831 O O . ARG A 1 104 ? -5.084 6.300 -10.775 1.00 83.44 104 ARG A O 1
ATOM 838 N N . GLY A 1 105 ? -5.230 8.434 -11.452 1.00 76.62 105 GLY A N 1
ATOM 839 C CA . GLY A 1 105 ? -6.534 8.682 -10.846 1.00 76.62 105 GLY A CA 1
ATOM 840 C C . GLY A 1 105 ? -6.510 8.769 -9.320 1.00 76.62 105 GLY A C 1
ATOM 841 O O . GLY A 1 105 ? -5.563 9.269 -8.713 1.00 76.62 105 GLY A O 1
ATOM 842 N N . SER A 1 106 ? -7.610 8.342 -8.704 1.00 73.38 106 SER A N 1
ATOM 843 C CA . SER A 1 106 ? -7.883 8.548 -7.279 1.00 73.38 106 SER A CA 1
ATOM 844 C C . SER A 1 106 ? -6.972 7.735 -6.361 1.00 73.38 106 SER A C 1
ATOM 846 O O . SER A 1 106 ? -6.586 8.249 -5.317 1.00 73.38 106 SER A O 1
ATOM 848 N N . ALA A 1 107 ? -6.567 6.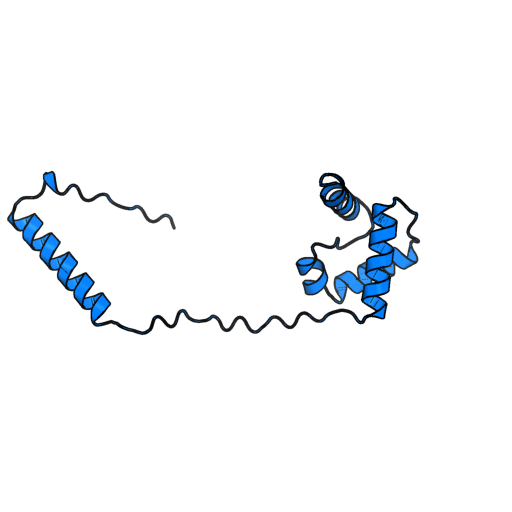520 -6.747 1.00 74.62 107 ALA A N 1
ATOM 849 C CA . ALA A 1 107 ? -5.716 5.654 -5.922 1.00 74.62 107 ALA A CA 1
ATOM 850 C C . ALA A 1 107 ? -4.361 6.306 -5.602 1.00 74.62 107 ALA A C 1
ATOM 852 O O . ALA A 1 107 ? -3.944 6.361 -4.445 1.00 74.62 107 ALA A O 1
ATOM 853 N N . SER A 1 108 ? -3.712 6.896 -6.610 1.00 78.88 108 SER A N 1
ATOM 854 C CA . SER A 1 108 ? -2.468 7.641 -6.416 1.00 78.88 108 SER A CA 1
ATOM 855 C C . SER A 1 108 ? -2.656 8.918 -5.600 1.00 78.88 108 SER A C 1
ATOM 857 O O . SER A 1 108 ? -1.762 9.292 -4.847 1.00 78.88 108 SER A O 1
ATOM 859 N N . LYS A 1 109 ? -3.816 9.574 -5.727 1.00 77.44 109 LYS A N 1
ATOM 860 C CA . LYS A 1 109 ? -4.127 10.793 -4.977 1.00 77.44 109 LYS A CA 1
ATOM 861 C C . LYS A 1 109 ? -4.319 10.487 -3.490 1.00 77.44 109 LYS A C 1
ATOM 863 O O . LYS A 1 109 ? -3.631 11.077 -2.672 1.00 77.44 109 LYS A O 1
ATOM 868 N N . HIS A 1 110 ? -5.138 9.486 -3.161 1.00 78.44 110 HIS A N 1
ATOM 869 C CA . HIS A 1 110 ? -5.336 9.028 -1.783 1.00 78.44 110 HIS A CA 1
ATOM 870 C C . HIS A 1 110 ? -4.032 8.598 -1.113 1.00 78.44 110 HIS A C 1
ATOM 872 O O . HIS A 1 110 ? -3.835 8.857 0.070 1.00 78.44 110 HIS A O 1
ATOM 878 N N . TYR A 1 111 ? -3.138 7.959 -1.872 1.00 81.62 111 TYR A N 1
ATOM 879 C CA . TYR A 1 111 ? -1.816 7.615 -1.371 1.00 81.62 111 TYR A CA 1
ATOM 880 C C . TYR A 1 111 ? -1.005 8.867 -1.014 1.00 81.62 111 TYR A C 1
ATOM 882 O O . TYR A 1 111 ? -0.470 8.943 0.086 1.00 81.62 111 TYR A O 1
ATOM 890 N N . VAL A 1 112 ? -0.919 9.860 -1.905 1.00 79.56 112 VAL A N 1
ATOM 891 C CA . VAL A 1 112 ? -0.194 11.107 -1.608 1.00 79.56 112 VAL A CA 1
ATOM 892 C C . VAL A 1 112 ? -0.814 11.819 -0.411 1.00 79.56 112 VAL A C 1
ATOM 894 O O . VAL A 1 112 ? -0.074 12.119 0.522 1.00 79.56 112 VAL A O 1
ATOM 897 N N . ASP A 1 113 ? -2.136 12.007 -0.399 1.00 76.81 113 ASP A N 1
ATOM 898 C CA . ASP A 1 113 ? -2.868 12.709 0.663 1.00 76.81 113 ASP A CA 1
ATOM 899 C C . ASP A 1 113 ? -2.588 12.072 2.043 1.00 76.81 113 ASP A C 1
ATOM 901 O O . ASP A 1 113 ? -2.175 12.756 2.977 1.00 76.81 113 ASP A O 1
ATOM 905 N N . TYR A 1 114 ? -2.667 10.737 2.152 1.00 75.19 114 TYR A N 1
ATOM 906 C CA . TYR A 1 114 ? -2.391 10.010 3.402 1.00 75.19 114 TYR A CA 1
ATOM 907 C C . TYR A 1 114 ? -0.963 10.217 3.939 1.00 75.19 114 TYR A C 1
ATOM 909 O O . TYR A 1 114 ? -0.741 10.190 5.153 1.00 75.19 114 TYR A O 1
ATOM 917 N N . PHE A 1 115 ? 0.016 10.383 3.046 1.00 69.56 115 PHE A N 1
ATOM 918 C CA . PHE A 1 115 ? 1.422 10.554 3.413 1.00 69.56 115 PHE A CA 1
ATOM 919 C C . PHE A 1 115 ? 1.871 12.021 3.492 1.00 69.56 115 PHE A C 1
ATOM 921 O O . PHE A 1 115 ? 2.941 12.258 4.040 1.00 69.56 115 PHE A O 1
ATOM 928 N N . THR A 1 116 ? 1.087 12.982 2.991 1.00 63.31 116 THR A N 1
ATOM 929 C CA . THR A 1 116 ? 1.370 14.428 3.107 1.00 63.31 116 THR A CA 1
ATOM 930 C C . THR A 1 116 ? 0.627 15.095 4.263 1.00 63.31 116 THR A C 1
ATOM 932 O O . THR A 1 116 ? 1.140 16.060 4.806 1.00 63.31 116 THR A O 1
ATOM 935 N N . GLU A 1 117 ? -0.515 14.568 4.720 1.00 56.38 117 GLU A N 1
ATOM 936 C CA . GLU A 1 117 ? -1.219 15.085 5.914 1.00 56.38 117 GLU A CA 1
ATOM 937 C C . GLU A 1 117 ? -0.522 14.752 7.251 1.00 56.38 117 GLU A C 1
ATOM 939 O O . GLU A 1 117 ? -0.957 15.205 8.310 1.00 56.38 117 GLU A O 1
ATOM 944 N N . LYS A 1 118 ? 0.534 13.929 7.229 1.00 49.38 118 LYS A N 1
ATOM 945 C CA . LYS A 1 118 ? 1.281 13.489 8.422 1.00 49.38 118 LYS A CA 1
ATOM 946 C C . LYS A 1 118 ? 2.663 14.141 8.590 1.00 49.38 118 LYS A C 1
ATOM 948 O O . LYS A 1 118 ? 3.368 13.755 9.524 1.00 49.38 118 LYS A O 1
ATOM 953 N N . GLU A 1 119 ? 3.039 15.085 7.727 1.00 42.22 119 GLU A N 1
ATOM 954 C CA . GLU A 1 119 ? 4.214 15.967 7.891 1.00 42.22 119 GLU A CA 1
ATOM 955 C C . GLU A 1 119 ? 3.781 17.370 8.329 1.00 42.22 119 GLU A C 1
ATOM 957 O O . GLU A 1 119 ? 4.487 17.944 9.189 1.00 42.22 119 GLU A O 1
#

Radius of gyration: 28.54 Å; chains: 1; bounding box: 48×48×70 Å

Foldseek 3Di:
DDPDPDDDPLVPDDPVRNVVVVVVVVVVVVVVVVPPPPPPPVPPCPVPPPQPDDPPVLVVLVVVLLVCLLVVHDDDPVSQVVLLVVCVVRVVVCVVVVHFNTCDDDSSVVVNCVVVVVD

Organism: NCBI:txid180957

Sequence (119 aa):
MKKISKEISIESLSDHALADLIKMAMDEFQRRLGTASINTVKSVDIEPVVLHAPSDSEVTFINNCLRKLREGNYIHASMKDTWREKARKYPSWFSAKGYPDDLRGSASKHYVDYFTEKE

Secondary structure (DSSP, 8-state):
---------GGGS-HHHHHHHHHHHHHHHHHHHHT-----------------PPPHHHHHHHHHHHHHHHTT----HHHHHHHHHHHHHSHHHHHHHT--S-SSTHHHHHHHHHHHTT-